Protein AF-A0A7C4J3D7-F1 (afdb_monomer_lite)

pLDDT: mean 82.43, std 14.06, range [47.78, 97.38]

Foldseek 3Di:
DVVVVVVVVVVVVVVVVCVVVVVVPPPPPPPDQLQVLVQVLLQDPDPVVNVVQADPLQVVLLVVVCVVPVDPCVQRNVRRDNQWDKDWDDWDDDPFKIKTKIAGCDHPDPVRHRDIDIWIWGQDPNHTHTYCNVSDDDD

Structure (mmCIF, N/CA/C/O backbone):
data_AF-A0A7C4J3D7-F1
#
_entry.id   AF-A0A7C4J3D7-F1
#
loop_
_atom_site.group_PDB
_atom_site.id
_atom_site.type_symbol
_atom_site.label_atom_id
_atom_site.label_alt_id
_atom_site.label_comp_id
_atom_site.label_asym_id
_atom_site.label_entity_id
_atom_site.label_seq_id
_atom_site.pdbx_PDB_ins_code
_atom_site.Cartn_x
_atom_site.Cartn_y
_atom_site.Cartn_z
_atom_site.occupancy
_atom_site.B_iso_or_equiv
_atom_site.auth_seq_id
_atom_site.auth_comp_id
_atom_site.auth_asym_id
_atom_site.auth_atom_id
_atom_site.pdbx_PDB_model_num
ATOM 1 N N . MET A 1 1 ? 2.212 -1.723 -69.458 1.00 49.25 1 MET A N 1
ATOM 2 C CA . MET A 1 1 ? 1.813 -0.668 -68.487 1.00 49.25 1 MET A CA 1
ATOM 3 C C . MET A 1 1 ? 0.729 -1.084 -67.477 1.00 49.25 1 MET A C 1
ATOM 5 O O . MET A 1 1 ? 0.629 -0.437 -66.442 1.00 49.25 1 MET A O 1
ATOM 9 N N . HIS A 1 2 ? -0.057 -2.148 -67.708 1.00 47.78 2 HIS A N 1
ATOM 10 C CA . HIS A 1 2 ? -1.137 -2.562 -66.788 1.00 47.78 2 HIS A CA 1
ATOM 11 C C . HIS A 1 2 ? -0.648 -3.173 -65.452 1.00 47.78 2 HIS A C 1
ATOM 13 O O . HIS A 1 2 ? -1.233 -2.900 -64.406 1.00 47.78 2 HIS A O 1
ATOM 19 N N . ASN A 1 3 ? 0.456 -3.934 -65.460 1.00 50.72 3 ASN A N 1
ATOM 20 C CA . ASN A 1 3 ? 0.983 -4.600 -64.255 1.00 50.72 3 ASN A CA 1
ATOM 21 C C . ASN A 1 3 ? 1.651 -3.645 -63.247 1.00 50.72 3 ASN A C 1
ATOM 23 O O . ASN A 1 3 ? 1.519 -3.848 -62.043 1.00 50.72 3 ASN A O 1
ATOM 27 N N . LEU A 1 4 ? 2.279 -2.552 -63.705 1.00 51.59 4 LEU A N 1
ATOM 28 C CA . LEU A 1 4 ? 2.883 -1.557 -62.802 1.00 51.59 4 LEU A CA 1
ATOM 29 C C . LEU A 1 4 ? 1.839 -0.824 -61.944 1.00 51.59 4 LEU A C 1
ATOM 31 O O . LEU A 1 4 ? 2.083 -0.592 -60.762 1.00 51.59 4 LEU A O 1
ATOM 35 N N . LYS A 1 5 ? 0.665 -0.499 -62.511 1.00 52.41 5 LYS A N 1
ATOM 36 C CA . LYS A 1 5 ? -0.439 0.164 -61.788 1.00 52.41 5 LYS A CA 1
ATOM 37 C C . LYS A 1 5 ? -1.079 -0.732 -60.720 1.00 52.41 5 LYS A C 1
ATOM 39 O O . LYS A 1 5 ? -1.603 -0.229 -59.730 1.00 52.41 5 LYS A O 1
ATOM 44 N N . LYS A 1 6 ? -1.059 -2.055 -60.920 1.00 57.16 6 LYS A N 1
ATOM 45 C CA . LYS A 1 6 ? -1.636 -3.033 -59.983 1.00 57.16 6 LYS A CA 1
ATOM 46 C C . LYS A 1 6 ? -0.737 -3.218 -58.755 1.00 57.16 6 LYS A C 1
ATOM 48 O O . LYS A 1 6 ? -1.228 -3.180 -57.631 1.00 57.16 6 LYS A O 1
ATOM 53 N N . ASN A 1 7 ? 0.575 -3.300 -58.977 1.00 57.88 7 ASN A N 1
ATOM 54 C CA . ASN A 1 7 ? 1.567 -3.459 -57.911 1.00 57.88 7 ASN A CA 1
ATOM 55 C C . ASN A 1 7 ? 1.704 -2.199 -57.045 1.00 57.88 7 ASN A C 1
ATOM 57 O O . ASN A 1 7 ? 1.813 -2.306 -55.828 1.00 57.88 7 ASN A O 1
ATOM 61 N N . THR A 1 8 ? 1.624 -1.007 -57.645 1.00 61.31 8 THR A N 1
ATOM 62 C CA . THR A 1 8 ? 1.639 0.264 -56.893 1.00 61.31 8 THR A CA 1
ATOM 63 C C . THR A 1 8 ? 0.409 0.424 -56.004 1.00 61.31 8 THR A C 1
ATOM 65 O O . THR A 1 8 ? 0.556 0.787 -54.844 1.00 61.31 8 THR A O 1
ATOM 68 N N . ARG A 1 9 ? -0.791 0.070 -56.487 1.00 64.94 9 ARG A N 1
ATOM 69 C CA . ARG A 1 9 ? -2.010 0.077 -55.657 1.00 64.94 9 ARG A CA 1
ATOM 70 C C . ARG A 1 9 ? -1.930 -0.905 -54.489 1.00 64.94 9 ARG A C 1
ATOM 72 O O . ARG A 1 9 ? -2.338 -0.558 -53.387 1.00 64.94 9 ARG A O 1
ATOM 79 N N . LEU A 1 10 ? -1.390 -2.102 -54.720 1.00 68.31 10 LEU A N 1
ATOM 80 C CA . LEU A 1 10 ? -1.216 -3.10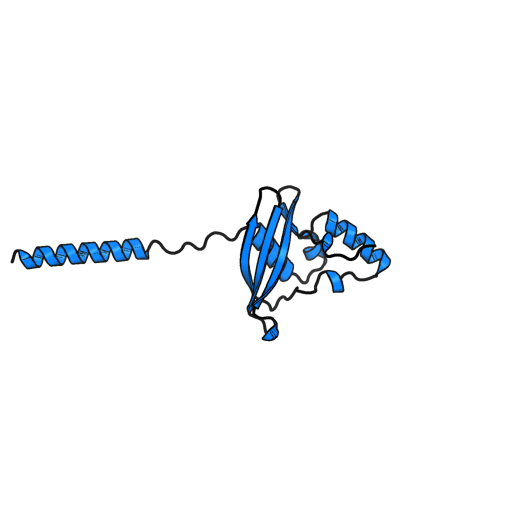6 -53.670 1.00 68.31 10 LEU A CA 1
ATOM 81 C C . LEU A 1 10 ? -0.245 -2.619 -52.583 1.00 68.31 10 LEU A C 1
ATOM 83 O O . LEU A 1 10 ? -0.552 -2.715 -51.399 1.00 68.31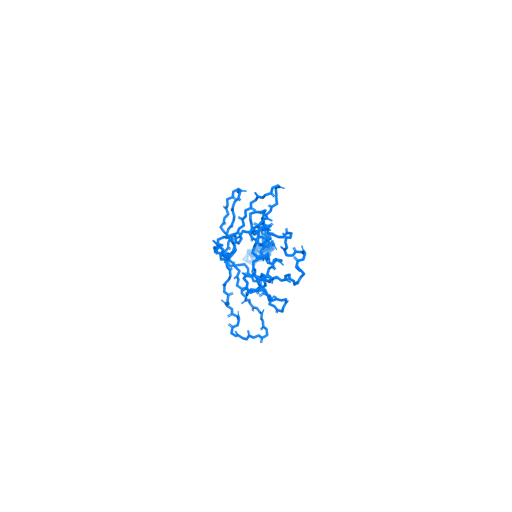 10 LEU A O 1
ATOM 87 N N . LEU A 1 11 ? 0.884 -2.030 -52.986 1.00 69.12 11 LEU A N 1
ATOM 88 C CA . LEU A 1 11 ? 1.866 -1.454 -52.064 1.00 69.12 11 LEU A CA 1
ATOM 89 C C . LEU A 1 11 ? 1.280 -0.297 -51.244 1.00 69.12 11 LEU A C 1
ATOM 91 O O . LEU A 1 11 ? 1.503 -0.236 -50.038 1.00 69.12 11 LEU A O 1
ATOM 95 N N . SER A 1 12 ? 0.478 0.578 -51.859 1.00 70.81 12 SER A N 1
ATOM 96 C CA . SER A 1 12 ? -0.199 1.670 -51.145 1.00 70.81 12 SER A CA 1
ATOM 97 C C . SER A 1 12 ? -1.207 1.166 -50.108 1.00 70.81 12 SER A C 1
ATOM 99 O O . SER A 1 12 ? -1.299 1.742 -49.028 1.00 70.81 12 SER A O 1
ATOM 101 N N . VAL A 1 13 ? -1.933 0.080 -50.396 1.00 71.31 13 VAL A N 1
ATOM 102 C CA . VAL A 1 13 ? -2.876 -0.531 -49.442 1.00 71.31 13 VAL A CA 1
ATOM 103 C C . VAL A 1 13 ? -2.133 -1.174 -48.272 1.00 71.31 13 VAL A C 1
ATOM 105 O O . VAL A 1 13 ? -2.516 -0.961 -47.126 1.00 71.31 13 VAL A O 1
ATOM 108 N N . ILE A 1 14 ? -1.043 -1.900 -48.534 1.00 73.25 14 ILE A N 1
ATOM 109 C CA . ILE A 1 14 ? -0.217 -2.507 -47.477 1.00 73.25 14 ILE A CA 1
ATOM 110 C C . ILE A 1 14 ? 0.372 -1.423 -46.565 1.00 73.25 14 ILE A C 1
ATOM 112 O O . ILE A 1 14 ? 0.323 -1.554 -45.344 1.00 73.25 14 ILE A O 1
ATOM 116 N N . MET A 1 15 ? 0.866 -0.323 -47.138 1.00 69.44 15 MET A N 1
ATOM 117 C CA . MET A 1 15 ? 1.407 0.792 -46.358 1.00 69.44 15 MET A CA 1
ATOM 118 C C . MET A 1 15 ? 0.327 1.458 -45.490 1.00 69.44 15 MET A C 1
ATOM 120 O O . MET A 1 15 ? 0.582 1.763 -44.328 1.00 69.44 15 MET A O 1
ATOM 124 N N . LEU A 1 16 ? -0.894 1.617 -46.016 1.00 66.44 16 LEU A N 1
ATOM 125 C CA . LEU A 1 16 ? -2.031 2.148 -45.261 1.00 66.44 16 LEU A CA 1
ATOM 126 C C . LEU A 1 16 ? -2.410 1.233 -44.086 1.00 66.44 16 LEU A C 1
ATOM 128 O O . LEU A 1 16 ? -2.652 1.724 -42.989 1.00 66.44 16 LEU A O 1
ATOM 132 N N . VAL A 1 17 ? -2.412 -0.089 -44.290 1.00 67.94 17 VAL A N 1
ATOM 133 C CA . VAL A 1 17 ? -2.690 -1.073 -43.229 1.00 67.94 17 VAL A CA 1
ATOM 134 C C . VAL A 1 17 ? -1.614 -1.027 -42.144 1.00 67.94 17 VAL A C 1
ATOM 136 O O . VAL A 1 17 ? -1.954 -1.005 -40.969 1.00 67.94 17 VAL A O 1
ATOM 139 N N . ILE A 1 18 ? -0.331 -0.931 -42.504 1.00 64.38 18 ILE A N 1
ATOM 140 C CA . ILE A 1 18 ? 0.767 -0.825 -41.526 1.00 64.38 18 ILE A CA 1
ATOM 141 C C . ILE A 1 18 ? 0.661 0.469 -40.713 1.00 64.38 18 ILE A C 1
ATOM 143 O O . ILE A 1 18 ? 0.859 0.447 -39.502 1.00 64.38 18 ILE A O 1
ATOM 147 N N . ILE A 1 19 ? 0.308 1.585 -41.354 1.00 61.31 19 ILE A N 1
ATOM 148 C CA . ILE A 1 19 ? 0.101 2.866 -40.673 1.00 61.31 19 ILE A CA 1
ATOM 149 C C . ILE A 1 19 ? -1.099 2.756 -39.721 1.00 61.31 19 ILE A C 1
ATOM 151 O O . ILE A 1 19 ? -0.957 3.023 -38.532 1.00 61.31 19 ILE A O 1
ATOM 155 N N . VAL A 1 20 ? -2.257 2.287 -40.194 1.00 60.44 20 VAL A N 1
ATOM 156 C CA . VAL A 1 20 ? -3.467 2.156 -39.363 1.00 60.44 20 VAL A CA 1
ATOM 157 C C . VAL A 1 20 ? -3.251 1.181 -38.200 1.00 60.44 20 VAL A C 1
ATOM 159 O O . VAL A 1 20 ? -3.636 1.496 -37.078 1.00 60.44 20 VAL A O 1
ATOM 162 N N . CYS A 1 21 ? -2.581 0.046 -38.422 1.00 56.91 21 CYS A N 1
ATOM 163 C CA . CYS A 1 21 ? -2.259 -0.920 -37.370 1.00 56.91 21 CYS A CA 1
ATOM 164 C C . CYS A 1 21 ? -1.166 -0.420 -36.410 1.00 56.91 21 CYS A C 1
ATOM 166 O O . CYS A 1 21 ? -1.240 -0.713 -35.222 1.00 56.91 21 CYS A O 1
ATOM 168 N N . GLY A 1 22 ? -0.194 0.370 -36.880 1.00 55.62 22 GLY A N 1
ATOM 169 C CA . GLY A 1 22 ? 0.838 0.988 -36.038 1.00 55.62 22 GLY A CA 1
ATOM 170 C C . GLY A 1 22 ? 0.308 2.119 -35.148 1.00 55.62 22 GLY A C 1
ATOM 171 O O . GLY A 1 22 ? 0.846 2.356 -34.068 1.00 55.62 22 GLY A O 1
ATOM 172 N N . PHE A 1 23 ? -0.777 2.782 -35.566 1.00 49.91 23 PHE A N 1
ATOM 173 C CA . PHE A 1 23 ? -1.493 3.797 -34.782 1.00 49.91 23 PHE A CA 1
ATOM 174 C C . PHE A 1 23 ? -2.554 3.228 -33.834 1.00 49.91 23 PHE A C 1
ATOM 176 O O . PHE A 1 23 ? -3.046 3.970 -32.978 1.00 49.91 23 PHE A O 1
ATOM 183 N N . VAL A 1 24 ? -2.831 1.916 -33.871 1.00 53.47 24 VAL A N 1
ATOM 184 C CA . VAL A 1 24 ? -3.389 1.205 -32.705 1.00 53.47 24 VAL A CA 1
ATOM 185 C C . VAL A 1 24 ? -2.259 1.038 -31.689 1.00 53.47 24 VAL A C 1
ATOM 187 O O . VAL A 1 24 ? -1.830 -0.053 -31.329 1.00 53.47 24 VAL A O 1
ATOM 190 N N . ALA A 1 25 ? -1.729 2.184 -31.270 1.00 52.47 25 ALA A N 1
ATOM 191 C CA . ALA A 1 25 ? -0.840 2.326 -30.152 1.00 52.47 25 ALA A CA 1
ATOM 192 C C . ALA A 1 25 ? -1.453 1.554 -28.987 1.00 52.47 25 ALA A C 1
ATOM 194 O O . ALA A 1 25 ? -2.628 1.758 -28.662 1.00 52.47 25 ALA A O 1
ATOM 195 N N . CYS A 1 26 ? -0.651 0.687 -28.368 1.00 53.88 26 CYS A N 1
ATOM 196 C CA . CYS A 1 26 ? -0.886 0.188 -27.024 1.00 53.88 26 CYS A CA 1
ATOM 197 C C . CYS A 1 26 ? -1.204 1.385 -26.122 1.00 53.88 26 CYS A C 1
ATOM 199 O O . CYS A 1 26 ? -0.307 2.033 -25.581 1.00 53.88 26 CYS A O 1
ATOM 201 N N . LYS A 1 27 ? -2.487 1.727 -25.982 1.00 51.78 27 LYS A N 1
ATOM 202 C CA . LYS A 1 27 ? -2.937 2.644 -24.949 1.00 51.78 27 LYS A CA 1
ATOM 203 C C . LYS A 1 27 ? -2.714 1.882 -23.659 1.00 51.78 27 LYS A C 1
ATOM 205 O O . LYS A 1 27 ? -3.426 0.922 -23.388 1.00 51.78 27 LYS A O 1
ATOM 210 N N . LYS A 1 28 ? -1.668 2.261 -22.924 1.00 54.84 28 LYS A N 1
ATOM 211 C CA . LYS A 1 28 ? -1.404 1.742 -21.584 1.00 54.84 28 LYS A CA 1
ATOM 212 C C . LYS A 1 28 ? -2.704 1.923 -20.800 1.00 54.84 28 LYS A C 1
ATOM 214 O O . LYS A 1 28 ? -3.170 3.057 -20.674 1.00 54.84 28 LYS A O 1
ATOM 219 N N . GLU A 1 29 ? -3.338 0.821 -20.405 1.00 58.09 29 GLU A N 1
ATOM 220 C CA . GLU A 1 29 ? -4.602 0.889 -19.678 1.00 58.09 29 GLU A CA 1
ATOM 221 C C . GLU A 1 29 ? -4.424 1.783 -18.443 1.00 58.09 29 GLU A C 1
ATOM 223 O O . GLU A 1 29 ? -3.342 1.799 -17.837 1.00 58.09 29 GLU A O 1
ATOM 228 N N . PRO A 1 30 ? -5.438 2.588 -18.084 1.00 66.19 30 PRO A N 1
ATOM 229 C CA . PRO A 1 30 ? -5.361 3.394 -16.880 1.00 66.19 30 PRO A CA 1
ATOM 230 C C . PRO A 1 30 ? -5.129 2.466 -15.685 1.00 66.19 30 PRO A C 1
ATOM 232 O O . PRO A 1 30 ? -5.886 1.527 -15.461 1.00 66.19 30 PRO A O 1
ATOM 235 N N . VAL A 1 31 ? -4.073 2.740 -14.917 1.00 73.19 31 VAL A N 1
ATOM 236 C CA . VAL A 1 31 ? -3.727 1.953 -13.728 1.00 73.19 31 VAL A CA 1
ATOM 237 C C . VAL A 1 31 ? -4.928 1.907 -12.776 1.00 73.19 31 VAL A C 1
ATOM 239 O O . VAL A 1 31 ? -5.486 2.963 -12.457 1.00 73.19 31 VAL A O 1
ATOM 242 N N . ASP A 1 32 ? -5.307 0.709 -12.320 1.00 90.25 32 ASP A N 1
ATOM 243 C CA . ASP A 1 32 ? -6.424 0.510 -11.387 1.00 90.25 32 ASP A CA 1
ATOM 244 C C . ASP A 1 32 ? -6.214 1.321 -10.099 1.00 90.25 32 ASP A C 1
ATOM 246 O O . ASP A 1 32 ? -5.110 1.386 -9.551 1.00 90.25 32 ASP A O 1
ATOM 250 N N . ASP A 1 33 ? -7.276 1.940 -9.586 1.00 91.75 33 ASP A N 1
ATOM 251 C CA . ASP A 1 33 ? -7.187 2.782 -8.392 1.00 91.75 33 ASP A CA 1
ATOM 252 C C . ASP A 1 33 ? -6.741 2.013 -7.140 1.00 91.75 33 ASP A C 1
ATOM 254 O O . ASP A 1 33 ? -6.035 2.581 -6.306 1.00 91.75 33 ASP A O 1
ATOM 258 N N . ALA A 1 34 ? -7.083 0.725 -7.018 1.00 93.50 34 ALA A N 1
ATOM 259 C CA . ALA A 1 34 ? -6.584 -0.117 -5.932 1.00 93.50 34 ALA A CA 1
ATOM 260 C C . ALA A 1 34 ? -5.061 -0.291 -6.030 1.00 93.50 34 ALA A C 1
ATOM 262 O O . ALA A 1 34 ? -4.349 -0.177 -5.031 1.00 93.50 34 ALA A O 1
ATOM 263 N N . ALA A 1 35 ? -4.545 -0.478 -7.247 1.00 94.00 35 ALA A N 1
ATOM 264 C CA . ALA A 1 35 ? -3.112 -0.595 -7.476 1.00 94.00 35 ALA A CA 1
ATOM 265 C C . ALA A 1 35 ? -2.376 0.726 -7.206 1.00 94.00 35 ALA A C 1
ATOM 267 O O . ALA A 1 35 ? -1.322 0.719 -6.571 1.00 94.00 35 ALA A O 1
ATOM 268 N N . LYS A 1 36 ? -2.966 1.876 -7.571 1.00 93.56 36 LYS A N 1
ATOM 269 C CA . LYS A 1 36 ? -2.420 3.197 -7.202 1.00 93.56 36 LYS A CA 1
ATOM 270 C C . LYS A 1 36 ? -2.312 3.370 -5.689 1.00 93.56 36 LYS A C 1
ATOM 272 O O . LYS A 1 36 ? -1.320 3.921 -5.216 1.00 93.56 36 LYS A O 1
ATOM 277 N N . VAL A 1 37 ? -3.324 2.937 -4.934 1.00 94.94 37 VAL A N 1
ATOM 278 C CA . VAL A 1 37 ? -3.309 2.992 -3.464 1.00 94.94 37 VAL A CA 1
ATOM 279 C C . VAL A 1 37 ? -2.184 2.123 -2.904 1.00 94.94 37 VAL A C 1
ATOM 281 O O . VAL A 1 37 ? -1.409 2.613 -2.088 1.00 94.94 37 VAL A O 1
ATOM 284 N N . ALA A 1 38 ? -2.042 0.887 -3.386 1.00 94.06 38 ALA A N 1
ATOM 285 C CA . ALA A 1 38 ? -0.988 -0.026 -2.945 1.00 94.06 38 ALA A CA 1
ATOM 286 C C . ALA A 1 38 ? 0.426 0.502 -3.254 1.00 94.06 38 ALA A C 1
ATOM 288 O O . ALA A 1 38 ? 1.292 0.489 -2.383 1.00 94.06 38 ALA A O 1
ATOM 289 N N . MET A 1 39 ? 0.650 1.052 -4.452 1.00 92.50 39 MET A N 1
ATOM 290 C CA . MET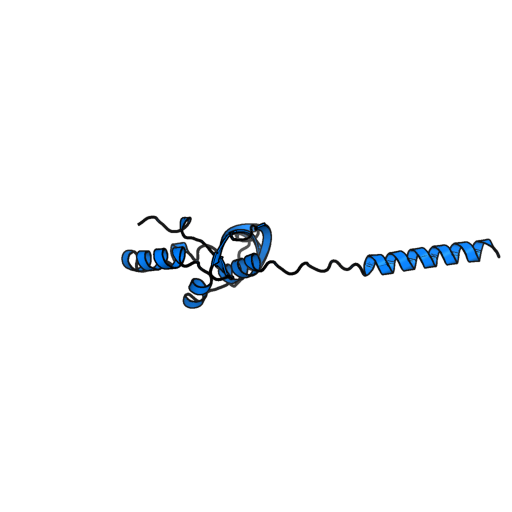 A 1 39 ? 1.932 1.677 -4.803 1.00 92.50 39 MET A CA 1
ATOM 291 C C . MET A 1 39 ? 2.247 2.883 -3.911 1.00 92.50 39 MET A C 1
ATOM 293 O O . MET A 1 39 ? 3.352 2.999 -3.387 1.00 92.50 39 MET A O 1
ATOM 297 N N . ARG A 1 40 ? 1.276 3.787 -3.710 1.00 91.25 40 ARG A N 1
ATOM 298 C CA . ARG A 1 40 ? 1.470 4.986 -2.875 1.00 91.25 40 ARG A CA 1
ATOM 299 C C . ARG A 1 40 ? 1.758 4.633 -1.425 1.00 91.25 40 ARG A C 1
ATOM 301 O O . ARG A 1 40 ? 2.607 5.281 -0.819 1.00 91.25 40 ARG A O 1
ATOM 308 N N . TYR A 1 41 ? 1.079 3.611 -0.911 1.00 91.75 41 TYR A N 1
ATOM 309 C CA . TYR A 1 41 ? 1.328 3.059 0.411 1.00 91.75 41 TYR A CA 1
ATOM 310 C C . TYR A 1 41 ? 2.804 2.664 0.565 1.00 91.75 41 TYR A C 1
ATOM 312 O O . TYR A 1 41 ? 3.488 3.286 1.368 1.00 91.75 41 TYR A O 1
ATOM 320 N N . LEU A 1 42 ? 3.340 1.788 -0.299 1.00 90.25 42 LEU A N 1
ATOM 321 C CA . LEU A 1 42 ? 4.745 1.335 -0.236 1.00 90.25 42 LEU A CA 1
ATOM 322 C C . LEU A 1 42 ? 5.792 2.454 -0.337 1.00 90.25 42 LEU A C 1
ATOM 324 O O . LEU A 1 42 ? 6.909 2.307 0.151 1.00 90.25 42 LEU A O 1
ATOM 328 N N . THR A 1 43 ? 5.449 3.573 -0.970 1.00 87.81 43 THR A N 1
ATOM 329 C CA . THR A 1 43 ? 6.366 4.713 -1.155 1.00 87.81 43 THR A CA 1
ATOM 330 C C . THR A 1 43 ? 6.174 5.833 -0.128 1.00 87.81 43 THR A C 1
ATOM 332 O O . THR A 1 43 ? 6.835 6.864 -0.216 1.00 87.81 43 THR A O 1
ATOM 335 N N . THR A 1 44 ? 5.269 5.676 0.841 1.00 87.44 44 THR A N 1
ATOM 336 C CA . THR A 1 44 ? 4.987 6.701 1.855 1.00 87.44 44 THR A CA 1
ATOM 337 C C . THR A 1 44 ? 5.883 6.530 3.086 1.00 87.44 44 THR A C 1
ATOM 339 O O . THR A 1 44 ? 5.944 5.467 3.699 1.00 87.44 44 THR A O 1
ATOM 342 N N . THR A 1 45 ? 6.547 7.610 3.500 1.00 81.25 45 THR A N 1
ATOM 343 C CA . THR A 1 45 ? 7.363 7.680 4.731 1.00 81.25 45 THR A CA 1
ATOM 344 C C . THR A 1 45 ? 6.725 8.526 5.831 1.00 81.25 45 THR A C 1
ATOM 346 O O . THR A 1 45 ? 7.182 8.506 6.970 1.00 81.25 45 THR A O 1
ATOM 349 N N . ASP A 1 46 ? 5.649 9.246 5.516 1.00 84.38 46 ASP A N 1
ATOM 350 C CA . ASP A 1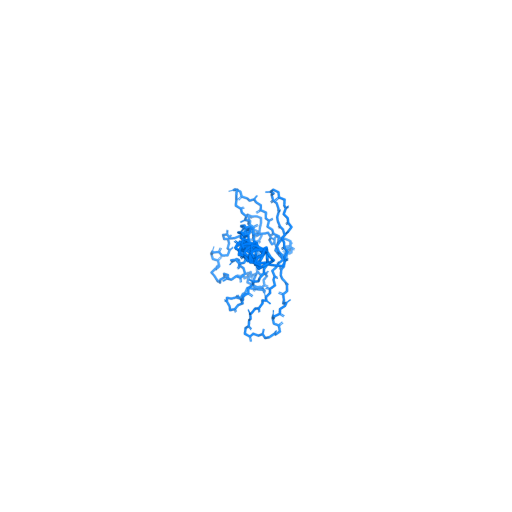 46 ? 4.875 10.031 6.475 1.00 84.38 46 ASP A CA 1
ATOM 351 C C . ASP A 1 46 ? 3.855 9.131 7.187 1.00 84.38 46 ASP A C 1
ATOM 353 O O . ASP A 1 46 ? 2.916 8.620 6.574 1.00 84.38 46 ASP A O 1
ATOM 357 N N . GLU A 1 47 ? 4.020 8.963 8.500 1.00 79.56 47 GLU A N 1
ATOM 358 C CA . GLU A 1 47 ? 3.137 8.140 9.330 1.00 79.56 47 GLU A CA 1
ATOM 359 C C . GLU A 1 47 ? 1.667 8.577 9.252 1.00 79.56 47 GLU A C 1
ATOM 361 O O . GLU A 1 47 ? 0.776 7.740 9.124 1.00 79.56 47 GLU A O 1
ATOM 366 N N . LYS A 1 48 ? 1.378 9.882 9.294 1.00 83.19 48 LYS A N 1
ATOM 367 C CA . LYS A 1 48 ? -0.007 10.376 9.252 1.00 83.19 48 LYS A CA 1
ATOM 368 C C . LYS A 1 48 ? -0.644 10.074 7.901 1.00 83.19 48 LYS A C 1
ATOM 370 O O . LYS A 1 48 ? -1.822 9.723 7.838 1.00 83.19 48 LYS A O 1
ATOM 375 N N . GLN A 1 49 ? 0.126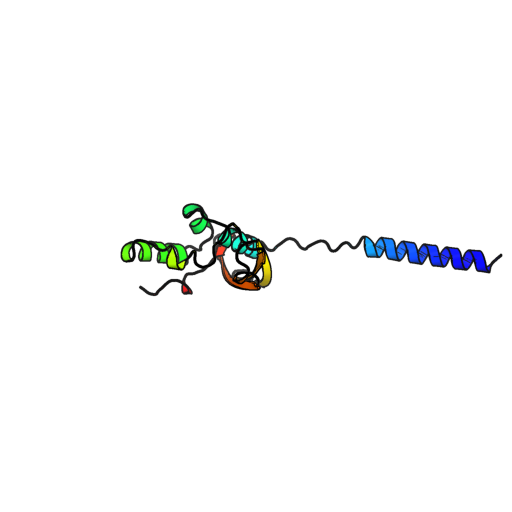 10.189 6.822 1.00 86.94 49 GLN A N 1
ATOM 376 C CA . GLN A 1 49 ? -0.341 9.818 5.488 1.00 86.94 49 GLN A CA 1
ATOM 377 C C . GLN A 1 49 ? -0.522 8.309 5.347 1.00 86.94 49 GLN A C 1
ATOM 379 O O . GLN A 1 49 ? -1.502 7.882 4.741 1.00 86.94 49 GLN A O 1
ATOM 384 N N . LEU A 1 50 ? 0.349 7.505 5.963 1.00 87.12 50 LEU A N 1
ATOM 385 C CA . LEU A 1 50 ? 0.245 6.049 5.960 1.00 87.12 50 LEU A CA 1
ATOM 386 C C . LEU A 1 50 ? -1.109 5.588 6.516 1.00 87.12 50 LEU A C 1
ATOM 388 O O . LEU A 1 50 ? -1.803 4.797 5.876 1.00 87.12 50 LEU A O 1
ATOM 392 N N . PHE A 1 51 ? -1.545 6.152 7.647 1.00 88.12 51 PHE A N 1
ATOM 393 C CA . PHE A 1 51 ? -2.855 5.843 8.238 1.00 88.12 51 PHE A CA 1
ATOM 394 C C . PHE A 1 51 ? -4.022 6.114 7.279 1.00 88.12 51 PHE A C 1
ATOM 396 O O . PHE A 1 51 ? -5.001 5.366 7.276 1.00 88.12 51 PHE A O 1
ATOM 403 N N . ASN A 1 52 ? -3.915 7.122 6.408 1.00 91.00 52 ASN A N 1
ATOM 404 C CA . ASN A 1 52 ? -4.962 7.437 5.434 1.00 91.00 52 ASN A CA 1
ATOM 405 C C . ASN A 1 52 ? -5.119 6.371 4.345 1.00 91.00 52 ASN A C 1
ATOM 407 O O . ASN A 1 52 ? -6.169 6.330 3.698 1.00 91.00 52 ASN A O 1
ATOM 411 N N . PHE A 1 53 ? -4.129 5.507 4.139 1.00 93.44 53 PHE A N 1
ATOM 412 C CA . PHE A 1 53 ? -4.241 4.378 3.219 1.00 93.44 53 PHE A CA 1
ATOM 413 C C . PHE A 1 53 ? -4.842 3.140 3.878 1.00 93.44 53 PHE A C 1
ATOM 415 O O . PHE A 1 53 ? -5.378 2.299 3.166 1.00 93.44 53 PHE A O 1
ATOM 422 N N . LEU A 1 54 ? -4.814 3.036 5.207 1.00 93.62 54 LEU A N 1
ATOM 423 C CA . LEU A 1 54 ? -5.303 1.870 5.941 1.00 93.62 54 LEU A CA 1
ATOM 424 C C . LEU A 1 54 ? -6.821 1.912 6.170 1.00 93.62 54 LEU A C 1
ATOM 426 O O . LEU A 1 54 ? -7.414 2.990 6.286 1.00 93.62 54 LEU A O 1
ATOM 430 N N . ASN A 1 55 ? -7.449 0.738 6.256 1.00 95.75 55 ASN A N 1
ATOM 431 C CA . ASN A 1 55 ? -8.855 0.603 6.648 1.00 95.75 55 ASN A CA 1
ATOM 432 C C . ASN A 1 55 ? -9.048 0.834 8.161 1.00 95.75 55 ASN A C 1
ATOM 434 O O . ASN A 1 55 ? -8.100 0.741 8.949 1.00 95.75 55 ASN A O 1
ATOM 438 N N . LYS A 1 56 ? -10.288 1.105 8.597 1.00 94.75 56 LYS A N 1
ATOM 439 C CA . LYS A 1 56 ? -10.589 1.367 10.022 1.00 94.75 56 LYS A CA 1
ATOM 440 C C . LYS A 1 56 ? -10.178 0.209 10.940 1.00 94.75 56 LYS A C 1
ATOM 442 O O . LYS A 1 56 ? -9.759 0.448 12.072 1.00 94.75 56 LYS A O 1
ATOM 447 N N . ALA A 1 57 ? -10.287 -1.037 10.475 1.00 93.38 57 ALA A N 1
ATOM 448 C CA . ALA A 1 57 ? -9.907 -2.217 11.255 1.00 93.38 57 ALA A CA 1
ATOM 449 C C . ALA A 1 57 ? -8.399 -2.245 11.562 1.00 93.38 57 ALA A C 1
ATOM 451 O O . ALA A 1 57 ? -8.007 -2.379 12.723 1.00 93.38 57 ALA A O 1
ATOM 452 N N . SER A 1 58 ? -7.560 -2.031 10.545 1.00 92.69 58 SER A N 1
ATOM 453 C CA . SER A 1 58 ? -6.103 -1.946 10.687 1.00 92.69 58 SER A CA 1
ATOM 454 C C . SER A 1 58 ? -5.696 -0.770 11.573 1.00 92.69 58 SER A C 1
ATOM 456 O O . SER A 1 58 ? -4.869 -0.940 12.465 1.00 92.69 58 SER A O 1
ATOM 458 N N . GLN A 1 59 ? -6.320 0.401 11.390 1.00 92.06 59 GLN A N 1
ATOM 459 C CA . GLN A 1 59 ? -6.054 1.586 12.217 1.00 92.06 59 GLN A CA 1
ATOM 460 C C . GLN A 1 59 ? -6.326 1.318 13.704 1.00 92.06 59 GLN A C 1
ATOM 462 O O . GLN A 1 59 ? -5.461 1.570 14.540 1.00 92.06 59 GLN A O 1
ATOM 467 N N . ARG A 1 60 ? -7.482 0.729 14.044 1.00 91.38 60 ARG A N 1
ATOM 468 C CA . ARG A 1 60 ? -7.821 0.378 15.436 1.00 91.38 60 ARG A CA 1
ATOM 469 C C . ARG A 1 60 ? -6.827 -0.612 16.041 1.00 91.38 60 ARG A C 1
ATOM 471 O O . ARG A 1 60 ? -6.425 -0.457 17.193 1.00 91.38 60 ARG A O 1
ATOM 478 N N . ARG A 1 61 ? -6.421 -1.633 15.278 1.00 90.12 61 ARG A N 1
ATOM 479 C CA . ARG A 1 61 ? -5.454 -2.637 15.748 1.00 90.12 61 ARG A CA 1
ATOM 480 C C . ARG A 1 61 ? -4.087 -2.006 16.004 1.00 90.12 61 ARG A C 1
ATOM 482 O O . ARG A 1 61 ? -3.498 -2.247 17.053 1.00 90.12 61 ARG A O 1
ATOM 489 N N . ILE A 1 62 ? -3.643 -1.123 15.112 1.00 89.12 62 ILE A N 1
ATOM 490 C CA . ILE A 1 62 ? -2.434 -0.317 15.291 1.00 89.12 62 ILE A CA 1
ATOM 491 C C . ILE A 1 62 ? -2.502 0.538 16.558 1.00 89.12 62 ILE A C 1
ATOM 493 O O . ILE A 1 62 ? -1.554 0.541 17.339 1.00 89.12 62 ILE A O 1
ATOM 497 N N . GLU A 1 63 ? -3.591 1.274 16.773 1.00 88.44 63 GLU A N 1
ATOM 498 C CA . GLU A 1 63 ? -3.735 2.145 17.945 1.00 88.44 63 GLU A CA 1
ATOM 499 C C . GLU A 1 63 ? -3.671 1.352 19.252 1.00 88.44 63 GLU A C 1
ATOM 501 O O . GLU A 1 63 ? -3.029 1.786 20.210 1.00 88.44 63 GLU A O 1
ATOM 506 N N . ASN A 1 64 ? -4.274 0.162 19.284 1.00 87.81 64 ASN A N 1
ATOM 507 C CA . ASN A 1 64 ? -4.176 -0.737 20.430 1.00 87.81 64 ASN A CA 1
ATOM 508 C C . ASN A 1 64 ? -2.749 -1.271 20.617 1.00 87.81 64 ASN A C 1
ATOM 510 O O . ASN A 1 64 ? -2.242 -1.279 21.735 1.00 87.81 64 ASN A O 1
ATOM 514 N N . MET A 1 65 ? -2.065 -1.650 19.536 1.00 86.31 65 MET A N 1
ATOM 515 C CA . MET A 1 65 ? -0.671 -2.092 19.599 1.00 86.31 65 MET A CA 1
ATOM 516 C C . MET A 1 65 ? 0.283 -0.988 20.063 1.00 86.31 65 MET A C 1
ATOM 518 O O . MET A 1 65 ? 1.186 -1.270 20.847 1.00 86.31 65 MET A O 1
ATOM 522 N N . LYS A 1 66 ? 0.085 0.268 19.641 1.00 85.81 66 LYS A N 1
ATOM 523 C CA . LYS A 1 66 ? 0.906 1.406 20.092 1.00 85.81 66 LYS A CA 1
ATOM 524 C C . LYS A 1 66 ? 0.896 1.554 21.610 1.00 85.81 66 LYS A C 1
ATOM 526 O O . LYS A 1 66 ? 1.934 1.863 22.186 1.00 85.81 66 LYS A O 1
ATOM 531 N N . LYS A 1 67 ? -0.246 1.295 22.255 1.00 84.44 67 LYS A N 1
ATOM 532 C CA . LYS A 1 67 ? -0.367 1.332 23.722 1.00 84.44 67 LYS A CA 1
ATOM 533 C C . LYS A 1 67 ? 0.498 0.269 24.406 1.00 84.44 67 LYS A C 1
ATOM 535 O O . LYS A 1 67 ? 0.996 0.526 25.494 1.00 84.44 67 LYS A O 1
ATOM 540 N N . ASN A 1 68 ? 0.696 -0.883 23.763 1.00 81.81 68 ASN A N 1
ATOM 541 C CA . ASN A 1 68 ? 1.390 -2.032 24.352 1.00 81.81 68 ASN A CA 1
ATOM 542 C C . ASN A 1 68 ? 2.882 -2.101 23.986 1.00 81.81 68 ASN A C 1
ATOM 544 O O . ASN A 1 68 ? 3.696 -2.478 24.820 1.00 81.81 68 ASN A O 1
ATOM 548 N N . TYR A 1 69 ? 3.249 -1.734 22.755 1.00 79.44 69 TYR A N 1
ATOM 549 C CA . TYR A 1 69 ? 4.608 -1.902 22.220 1.00 79.44 69 TYR A CA 1
ATOM 550 C C . TYR A 1 69 ? 5.366 -0.582 22.020 1.00 79.44 69 TYR A C 1
ATOM 552 O O . TYR A 1 69 ? 6.543 -0.598 21.668 1.00 79.44 69 TYR A O 1
ATOM 560 N N . GLY A 1 70 ? 4.709 0.571 22.188 1.00 78.50 70 GLY A N 1
ATOM 561 C CA . GLY A 1 70 ? 5.285 1.908 21.984 1.00 78.50 70 GLY A CA 1
ATOM 562 C C . GLY A 1 70 ? 5.541 2.280 20.516 1.00 78.50 70 GLY A C 1
ATOM 563 O O . GLY A 1 70 ? 5.362 3.433 20.134 1.00 78.50 70 GLY A O 1
ATOM 564 N N . SER A 1 71 ? 5.901 1.311 19.669 1.00 78.31 71 SER A N 1
ATOM 565 C CA . SER A 1 71 ? 6.168 1.491 18.243 1.00 78.31 71 SER A CA 1
ATOM 566 C C . SER A 1 71 ? 5.545 0.373 17.412 1.00 78.31 71 SER A C 1
ATOM 568 O O . SER A 1 71 ? 5.604 -0.803 17.760 1.00 78.31 71 SER A O 1
ATOM 570 N N . ILE A 1 72 ? 4.967 0.758 16.278 1.00 76.19 72 ILE A N 1
ATOM 571 C CA . ILE A 1 72 ? 4.371 -0.146 15.284 1.00 76.19 72 ILE A CA 1
ATOM 572 C C . ILE A 1 72 ? 5.224 -0.278 14.017 1.00 76.19 72 ILE A C 1
ATOM 574 O O . ILE A 1 72 ? 4.923 -1.093 13.148 1.00 76.19 72 ILE A O 1
ATOM 578 N N . TYR A 1 73 ? 6.295 0.517 13.918 1.00 74.31 73 TYR A N 1
ATOM 579 C CA . TYR A 1 73 ? 7.143 0.621 12.734 1.00 74.31 73 TYR A CA 1
ATOM 580 C C . TYR A 1 73 ? 7.668 -0.734 12.224 1.00 74.31 73 TYR A C 1
ATOM 582 O O . TYR A 1 73 ? 7.558 -0.977 11.019 1.00 74.31 73 TYR A O 1
ATOM 590 N N . PRO A 1 74 ? 8.144 -1.655 13.092 1.00 73.44 74 PRO A N 1
ATOM 591 C CA . PRO A 1 74 ? 8.645 -2.958 12.653 1.00 73.44 74 PRO A CA 1
ATOM 592 C C . PRO A 1 74 ? 7.607 -3.836 11.945 1.00 73.44 74 PRO A C 1
ATOM 594 O O . PRO A 1 74 ? 7.991 -4.746 11.222 1.00 73.44 74 PRO A O 1
ATOM 597 N N . PHE A 1 75 ? 6.311 -3.582 12.144 1.00 70.69 75 PHE A N 1
ATOM 598 C CA . PHE A 1 75 ? 5.235 -4.420 11.607 1.00 70.69 75 PHE A CA 1
ATOM 599 C C . PHE A 1 75 ? 4.651 -3.890 10.294 1.00 70.69 75 PHE A C 1
ATOM 601 O O . PHE A 1 75 ? 3.960 -4.621 9.596 1.00 70.69 75 PHE A O 1
ATOM 608 N N . ILE A 1 76 ? 4.900 -2.621 9.958 1.00 73.62 76 ILE A N 1
ATOM 609 C CA . ILE A 1 76 ? 4.175 -1.924 8.883 1.00 73.62 76 ILE A CA 1
ATOM 610 C C . ILE A 1 76 ? 5.133 -1.433 7.796 1.00 73.62 76 ILE A C 1
ATOM 612 O O . ILE A 1 76 ? 4.803 -1.495 6.615 1.00 73.62 76 ILE A O 1
ATOM 616 N N . TRP A 1 77 ? 6.349 -1.018 8.168 1.00 75.12 77 TRP A N 1
ATOM 617 C CA . TRP A 1 77 ? 7.339 -0.466 7.233 1.00 75.12 77 TRP A CA 1
ATOM 618 C C . TRP A 1 77 ? 8.260 -1.506 6.581 1.00 75.12 77 TRP A C 1
ATOM 620 O O . TRP A 1 77 ? 9.179 -1.125 5.866 1.00 75.12 77 TRP A O 1
ATOM 630 N N . VAL A 1 78 ? 8.018 -2.809 6.769 1.00 69.31 78 VAL A N 1
ATOM 631 C CA . VAL A 1 78 ? 8.941 -3.890 6.349 1.00 69.31 78 VAL A CA 1
ATOM 632 C C . VAL A 1 78 ? 9.351 -3.801 4.870 1.00 69.31 78 VAL A C 1
ATOM 634 O O . VAL A 1 78 ? 10.490 -4.113 4.528 1.00 69.31 78 VAL A O 1
ATOM 637 N N . HIS A 1 79 ? 8.450 -3.337 4.003 1.00 74.81 79 HIS A N 1
ATOM 638 C CA . HIS A 1 79 ? 8.687 -3.218 2.558 1.00 74.81 79 HIS A CA 1
ATOM 639 C C . HIS A 1 79 ? 8.584 -1.787 2.021 1.00 74.81 79 HIS A C 1
ATOM 641 O O . HIS A 1 79 ? 8.552 -1.589 0.810 1.00 74.81 79 HIS A O 1
ATOM 647 N N . HIS A 1 80 ? 8.500 -0.795 2.904 1.00 82.31 80 HIS A N 1
ATOM 648 C CA . HIS A 1 80 ? 8.370 0.593 2.485 1.00 82.31 80 HIS A CA 1
ATOM 649 C C . HIS A 1 80 ? 9.741 1.164 2.144 1.00 82.31 80 HIS A C 1
ATOM 651 O O . HIS A 1 80 ? 10.638 1.189 2.989 1.00 82.31 80 HIS A O 1
ATOM 657 N N . ASP A 1 81 ? 9.886 1.645 0.916 1.00 79.56 81 ASP A N 1
ATOM 658 C CA . ASP A 1 81 ? 11.124 2.252 0.448 1.00 79.56 81 ASP A CA 1
ATOM 659 C C . ASP A 1 81 ? 10.817 3.292 -0.636 1.00 79.56 81 ASP A C 1
ATOM 661 O O . ASP A 1 81 ? 10.223 2.978 -1.670 1.00 79.56 81 ASP A O 1
ATOM 665 N N . THR A 1 82 ? 11.203 4.547 -0.395 1.00 79.94 82 THR A N 1
ATOM 666 C CA . THR A 1 82 ? 11.006 5.656 -1.344 1.00 79.94 82 THR A CA 1
ATOM 667 C C . THR A 1 82 ? 11.946 5.593 -2.537 1.00 79.94 82 THR A C 1
ATOM 669 O O . THR A 1 82 ? 11.643 6.176 -3.575 1.00 79.94 82 THR A O 1
ATOM 672 N N . ASP A 1 83 ? 13.073 4.891 -2.406 1.00 84.12 83 ASP A N 1
ATOM 673 C CA . ASP A 1 83 ? 14.042 4.704 -3.483 1.00 84.12 83 ASP A CA 1
ATOM 674 C C . ASP A 1 83 ? 13.672 3.500 -4.370 1.00 84.12 83 ASP A C 1
ATOM 676 O O . ASP A 1 83 ? 14.309 3.260 -5.404 1.00 84.12 83 ASP A O 1
ATOM 680 N N . ALA A 1 84 ? 12.646 2.730 -3.984 1.00 88.19 84 ALA A N 1
ATOM 681 C CA . ALA A 1 84 ? 12.128 1.619 -4.766 1.00 88.19 84 ALA A CA 1
ATOM 682 C C . ALA A 1 84 ? 11.111 2.092 -5.814 1.00 88.19 84 ALA A C 1
ATOM 684 O O . ALA A 1 84 ? 10.175 2.841 -5.541 1.00 88.19 84 ALA A O 1
ATOM 685 N N . THR A 1 85 ? 11.264 1.596 -7.040 1.00 92.00 85 THR A N 1
ATOM 686 C CA . THR A 1 85 ? 10.218 1.655 -8.064 1.00 92.00 85 THR A CA 1
ATOM 687 C C . THR A 1 85 ? 9.498 0.319 -8.106 1.00 92.00 85 THR A C 1
ATOM 689 O O . THR A 1 85 ? 10.131 -0.730 -8.245 1.00 92.00 85 THR A O 1
ATOM 692 N N . TRP A 1 86 ? 8.176 0.382 -8.019 1.00 92.62 86 TRP A N 1
ATOM 693 C CA . TRP A 1 86 ? 7.292 -0.774 -8.023 1.00 92.62 86 TRP A CA 1
ATOM 694 C C . TRP A 1 86 ? 6.532 -0.850 -9.342 1.00 92.62 86 TRP A C 1
ATOM 696 O O . TRP A 1 86 ? 6.100 0.181 -9.861 1.00 92.62 86 TRP A O 1
ATOM 706 N N . ASP A 1 87 ? 6.351 -2.061 -9.855 1.00 93.50 87 ASP A N 1
ATOM 707 C CA . ASP A 1 87 ? 5.463 -2.348 -10.977 1.00 93.50 87 ASP A CA 1
ATOM 708 C C . ASP A 1 87 ? 4.360 -3.319 -10.561 1.00 93.50 87 ASP A C 1
ATOM 710 O O . ASP A 1 87 ? 4.493 -4.060 -9.585 1.00 93.50 87 ASP A O 1
ATOM 714 N N . ILE A 1 88 ? 3.250 -3.289 -11.289 1.00 94.31 88 ILE A N 1
ATOM 715 C CA . ILE A 1 88 ? 2.082 -4.117 -11.003 1.00 94.31 88 ILE A CA 1
ATOM 716 C C . ILE A 1 88 ? 2.218 -5.430 -11.762 1.00 94.31 88 ILE A C 1
ATOM 718 O O . ILE A 1 88 ? 2.194 -5.449 -12.989 1.00 94.31 88 ILE A O 1
ATOM 722 N N . VAL A 1 89 ? 2.292 -6.533 -11.022 1.00 94.69 89 VAL A N 1
ATOM 723 C CA . VAL A 1 89 ? 2.352 -7.882 -11.601 1.00 94.69 89 VAL A CA 1
ATOM 724 C C . VAL A 1 89 ? 0.952 -8.441 -11.810 1.00 94.69 89 VAL A C 1
ATOM 726 O O . VAL A 1 89 ? 0.655 -9.037 -12.843 1.00 94.69 89 VAL A O 1
ATOM 729 N N . LYS A 1 90 ? 0.081 -8.271 -10.811 1.00 94.75 90 LYS A N 1
ATOM 730 C CA . LYS A 1 90 ? -1.243 -8.894 -10.795 1.00 94.75 90 LYS A CA 1
ATOM 731 C C . LYS A 1 90 ? -2.237 -8.055 -10.007 1.00 94.75 90 LYS A C 1
ATOM 733 O O . LYS A 1 90 ? -1.906 -7.521 -8.949 1.00 94.75 90 LYS A O 1
ATOM 738 N N . ILE A 1 91 ? -3.467 -7.987 -10.510 1.00 95.25 91 ILE A N 1
ATOM 739 C CA . ILE A 1 91 ? -4.614 -7.420 -9.801 1.00 95.25 91 ILE A CA 1
ATOM 740 C C . ILE A 1 91 ? -5.750 -8.438 -9.863 1.00 95.25 91 ILE A C 1
ATOM 742 O O . ILE A 1 91 ? -6.214 -8.791 -10.944 1.00 95.25 91 ILE A O 1
ATOM 746 N N . GLU A 1 92 ? -6.216 -8.885 -8.703 1.00 95.75 92 GLU A N 1
ATOM 747 C CA . GLU A 1 92 ? -7.422 -9.701 -8.558 1.00 95.75 92 GLU A CA 1
ATOM 748 C C . GLU A 1 92 ? -8.460 -8.882 -7.805 1.00 95.75 92 GLU A C 1
ATOM 750 O O . GLU A 1 92 ? -8.192 -8.408 -6.705 1.00 95.75 92 GLU A O 1
ATOM 755 N N . LYS A 1 93 ? -9.633 -8.655 -8.398 1.00 94.31 93 LYS A N 1
ATOM 756 C CA . LYS A 1 93 ? -10.570 -7.651 -7.893 1.00 94.31 93 LYS A CA 1
ATOM 757 C C . LYS A 1 93 ? -12.019 -8.102 -7.982 1.00 94.31 93 LYS A C 1
ATOM 759 O O . LYS A 1 93 ? -12.445 -8.721 -8.949 1.00 94.31 93 LYS A O 1
ATOM 764 N N . THR A 1 94 ? -12.759 -7.711 -6.956 1.00 94.19 94 THR A N 1
ATOM 765 C CA . THR A 1 94 ? -14.217 -7.750 -6.835 1.00 94.19 94 THR A CA 1
ATOM 766 C C . THR A 1 94 ? -14.720 -6.335 -6.521 1.00 94.19 94 THR A C 1
ATOM 768 O O . THR A 1 94 ? -13.925 -5.398 -6.396 1.00 94.19 94 THR A O 1
ATOM 771 N N . ASP A 1 95 ? -16.029 -6.156 -6.349 1.00 92.56 95 ASP A N 1
ATOM 772 C CA . ASP A 1 95 ? -16.620 -4.836 -6.084 1.00 92.56 95 ASP A CA 1
ATOM 773 C C . ASP A 1 95 ? -16.108 -4.176 -4.795 1.00 92.56 95 ASP A C 1
ATOM 775 O O . ASP A 1 95 ? -15.981 -2.948 -4.727 1.00 92.56 95 ASP A O 1
ATOM 779 N N . ASN A 1 96 ? -15.805 -4.983 -3.776 1.00 95.62 96 ASN A N 1
ATOM 780 C CA . ASN A 1 96 ? -15.467 -4.523 -2.429 1.00 95.62 96 ASN A CA 1
ATOM 781 C C . ASN A 1 96 ? -14.093 -4.987 -1.924 1.00 95.62 96 ASN A C 1
ATOM 783 O O . ASN A 1 96 ? -13.650 -4.505 -0.881 1.00 95.62 96 ASN A O 1
ATOM 787 N N . LYS A 1 97 ? -13.408 -5.879 -2.644 1.00 96.69 97 LYS A N 1
ATOM 788 C CA . LYS A 1 97 ? -12.085 -6.396 -2.274 1.00 96.69 97 LYS A CA 1
ATOM 789 C C . LYS A 1 97 ? -11.163 -6.466 -3.485 1.00 96.69 97 LYS A C 1
ATOM 791 O O . LYS A 1 97 ? -11.600 -6.851 -4.567 1.00 96.69 97 LYS A O 1
ATOM 796 N N . ALA A 1 98 ? -9.892 -6.141 -3.291 1.00 97.06 98 ALA A N 1
ATOM 797 C CA . ALA A 1 98 ? -8.847 -6.335 -4.283 1.00 97.06 98 ALA A CA 1
ATOM 798 C C . ALA A 1 98 ? -7.594 -6.933 -3.639 1.00 97.06 98 ALA A C 1
ATOM 800 O O . ALA A 1 98 ? -7.294 -6.667 -2.478 1.00 97.06 98 ALA A O 1
ATOM 801 N N . THR A 1 99 ? -6.849 -7.705 -4.410 1.00 97.00 99 THR A N 1
ATOM 802 C CA . THR A 1 99 ? -5.505 -8.170 -4.090 1.00 97.00 99 THR A CA 1
ATOM 803 C C . THR A 1 99 ? -4.583 -7.663 -5.187 1.00 97.00 99 THR A C 1
ATOM 805 O O . THR A 1 99 ? -4.831 -7.893 -6.370 1.00 97.00 99 THR A O 1
ATOM 808 N N . VAL A 1 100 ? -3.548 -6.923 -4.797 1.00 96.56 100 VAL A N 1
ATOM 809 C CA . VAL A 1 100 ? -2.579 -6.319 -5.715 1.00 96.56 100 VAL A CA 1
ATOM 810 C C . VAL A 1 100 ? -1.203 -6.884 -5.400 1.00 96.56 100 VAL A C 1
ATOM 812 O O . VAL A 1 100 ? -0.715 -6.728 -4.280 1.00 96.56 100 VAL A O 1
ATOM 815 N N . THR A 1 101 ? -0.580 -7.507 -6.396 1.00 95.81 101 THR A N 1
ATOM 816 C CA . THR A 1 101 ? 0.811 -7.963 -6.341 1.00 95.81 101 THR A CA 1
ATOM 817 C C . THR A 1 101 ? 1.696 -6.939 -7.033 1.00 95.81 101 THR A C 1
ATOM 819 O O . THR A 1 101 ? 1.505 -6.633 -8.215 1.00 95.81 101 THR A O 1
ATOM 822 N N . LEU A 1 102 ? 2.666 -6.416 -6.290 1.00 94.50 102 LEU A N 1
ATOM 823 C CA . LEU A 1 102 ? 3.652 -5.444 -6.743 1.00 94.50 102 LEU A CA 1
ATOM 824 C C . LEU A 1 102 ? 5.031 -6.089 -6.735 1.00 94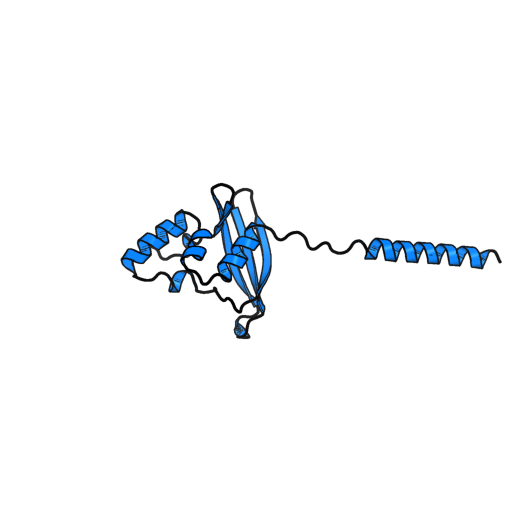.50 102 LEU A C 1
ATOM 826 O O . LEU A 1 102 ? 5.360 -6.805 -5.795 1.00 94.50 102 LEU A O 1
ATOM 830 N N . GLN A 1 103 ? 5.845 -5.798 -7.741 1.00 94.75 103 GLN A N 1
ATOM 831 C CA . GLN A 1 103 ? 7.234 -6.238 -7.799 1.00 94.75 103 GLN A CA 1
ATOM 832 C C . GLN A 1 103 ? 8.166 -5.034 -7.828 1.00 94.75 103 GLN A C 1
ATOM 834 O O . GLN A 1 103 ? 7.929 -4.059 -8.543 1.00 94.75 103 GLN A O 1
ATOM 839 N N . CYS A 1 104 ? 9.243 -5.096 -7.053 1.00 92.88 104 CYS A N 1
ATOM 840 C CA . CYS A 1 104 ? 10.287 -4.087 -7.103 1.00 92.88 104 CYS A CA 1
ATOM 841 C C . CYS A 1 104 ? 11.111 -4.255 -8.389 1.00 92.88 104 CYS A C 1
ATOM 843 O O . CYS A 1 104 ? 11.816 -5.249 -8.560 1.00 92.88 104 CYS A O 1
ATOM 845 N N . ILE A 1 105 ? 11.043 -3.273 -9.289 1.00 93.75 105 ILE A N 1
ATOM 846 C CA . ILE A 1 105 ? 11.740 -3.300 -10.588 1.00 93.75 105 ILE A CA 1
ATOM 847 C C . ILE A 1 105 ? 13.009 -2.444 -10.608 1.00 93.75 105 ILE A C 1
ATOM 849 O O . ILE A 1 105 ? 13.850 -2.586 -11.495 1.00 93.75 105 ILE A O 1
ATOM 853 N N . LYS A 1 106 ? 13.162 -1.536 -9.639 1.00 92.31 106 LYS A N 1
ATOM 854 C CA . LYS A 1 106 ? 14.349 -0.690 -9.500 1.00 92.31 106 LYS A CA 1
ATOM 855 C C . LYS A 1 106 ? 14.567 -0.341 -8.040 1.00 92.31 106 LYS A C 1
ATOM 857 O O . LYS A 1 106 ? 13.652 0.148 -7.388 1.00 92.31 106 LYS A O 1
ATOM 862 N N . HIS A 1 107 ? 15.787 -0.537 -7.558 1.00 90.62 107 HIS A N 1
ATOM 863 C CA . HIS A 1 107 ? 16.190 -0.198 -6.203 1.00 90.62 107 HIS A CA 1
ATOM 864 C C . HIS A 1 107 ? 17.722 -0.127 -6.107 1.00 90.62 107 HIS A C 1
ATOM 866 O O . HIS A 1 107 ? 18.418 -0.763 -6.901 1.00 90.62 107 HIS A O 1
ATOM 872 N N . LYS A 1 108 ? 18.277 0.622 -5.139 1.00 88.38 108 LYS A N 1
ATOM 873 C CA . LYS A 1 108 ? 19.745 0.740 -4.996 1.00 88.38 108 LYS A CA 1
ATOM 874 C C . LYS A 1 108 ? 20.403 -0.570 -4.557 1.00 88.38 108 LYS A C 1
ATOM 876 O O . LYS A 1 108 ? 21.546 -0.845 -4.907 1.00 88.38 108 LYS A O 1
ATOM 881 N N . LYS A 1 109 ? 19.694 -1.362 -3.746 1.00 85.69 109 LYS A N 1
ATOM 882 C CA . LYS A 1 109 ? 20.148 -2.677 -3.282 1.00 85.69 109 LYS A CA 1
ATOM 883 C C . LYS A 1 109 ? 19.657 -3.731 -4.270 1.00 85.69 109 LYS A C 1
ATOM 885 O O . LYS A 1 109 ? 18.451 -3.938 -4.380 1.00 85.69 109 LYS A O 1
ATOM 890 N N . GLN A 1 110 ? 20.590 -4.388 -4.955 1.00 80.88 110 GLN A N 1
ATOM 891 C CA . GLN A 1 110 ? 20.304 -5.371 -6.010 1.00 80.88 110 GLN A CA 1
ATOM 892 C C . GLN A 1 110 ? 19.454 -6.550 -5.520 1.00 80.88 110 GLN A C 1
ATOM 894 O O . GLN A 1 110 ? 18.600 -7.037 -6.247 1.00 80.88 110 GLN A O 1
ATOM 899 N N . ASN A 1 111 ? 19.624 -6.964 -4.263 1.00 84.06 111 ASN A N 1
ATOM 900 C CA . ASN A 1 111 ? 18.849 -8.050 -3.661 1.00 84.06 111 ASN A CA 1
ATOM 901 C C . ASN A 1 111 ? 17.368 -7.708 -3.407 1.00 84.06 111 ASN A C 1
ATOM 903 O O . ASN A 1 111 ? 16.621 -8.590 -3.002 1.00 84.06 111 ASN A O 1
ATOM 907 N N . ALA A 1 112 ? 16.952 -6.453 -3.596 1.00 84.44 112 ALA A N 1
ATOM 908 C CA . ALA A 1 112 ? 15.545 -6.063 -3.531 1.00 84.44 112 ALA A CA 1
ATOM 909 C C . ALA A 1 112 ? 14.839 -6.165 -4.892 1.00 84.44 112 ALA A C 1
ATOM 911 O O . ALA A 1 112 ? 13.613 -6.167 -4.931 1.00 84.44 112 ALA A O 1
ATOM 912 N N . LEU A 1 113 ? 15.581 -6.240 -6.004 1.00 89.62 113 LEU A N 1
ATOM 913 C CA . LEU A 1 113 ? 14.981 -6.384 -7.330 1.00 89.62 113 LEU A CA 1
ATOM 914 C C . LEU A 1 113 ? 14.280 -7.738 -7.443 1.00 89.62 113 LEU A C 1
ATOM 916 O O . LEU A 1 113 ? 14.827 -8.763 -7.043 1.00 89.62 113 LEU A O 1
ATOM 920 N N . GLY A 1 114 ? 13.067 -7.735 -7.989 1.00 89.12 114 GLY A N 1
ATOM 921 C CA . GLY A 1 114 ? 12.224 -8.924 -8.072 1.00 89.12 114 GLY A CA 1
ATOM 922 C C . GLY A 1 114 ? 11.496 -9.272 -6.771 1.00 89.12 114 GLY A C 1
ATOM 923 O O . GLY A 1 114 ? 10.710 -10.214 -6.777 1.00 89.12 114 GLY A O 1
ATOM 924 N N . LEU A 1 115 ? 11.702 -8.526 -5.674 1.00 91.94 115 LEU A N 1
ATOM 925 C CA . LEU A 1 115 ? 10.911 -8.702 -4.456 1.00 91.94 115 LEU A CA 1
ATOM 926 C C . LEU A 1 115 ? 9.439 -8.432 -4.763 1.00 91.94 115 LEU A C 1
ATOM 928 O O . LEU A 1 115 ? 9.090 -7.338 -5.215 1.00 91.94 115 LEU A O 1
ATOM 932 N N . GLU A 1 116 ? 8.592 -9.411 -4.466 1.00 93.56 116 GLU A N 1
ATOM 933 C CA . GLU A 1 116 ? 7.146 -9.291 -4.600 1.00 93.56 116 GLU A CA 1
ATOM 934 C C . GLU A 1 116 ? 6.490 -8.999 -3.255 1.00 93.56 116 GLU A C 1
ATOM 936 O O . GLU A 1 116 ? 6.806 -9.611 -2.234 1.00 93.56 116 GLU A O 1
ATOM 941 N N . VAL A 1 117 ? 5.546 -8.063 -3.270 1.00 92.44 117 VAL A N 1
ATOM 942 C CA . VAL A 1 117 ? 4.728 -7.689 -2.121 1.00 92.44 117 VAL A CA 1
ATOM 943 C C . VAL A 1 117 ? 3.266 -7.772 -2.524 1.00 92.44 117 VAL A C 1
ATOM 945 O O . VAL A 1 117 ? 2.862 -7.261 -3.569 1.00 92.44 117 VAL A O 1
ATOM 948 N N . VAL A 1 118 ? 2.464 -8.410 -1.676 1.00 94.00 118 VAL A N 1
ATOM 949 C CA . VAL A 1 118 ? 1.028 -8.579 -1.897 1.00 94.00 118 VAL A CA 1
ATOM 950 C C . VAL A 1 118 ? 0.262 -7.742 -0.885 1.00 94.00 118 VAL A C 1
ATOM 952 O O . VAL A 1 118 ? 0.421 -7.906 0.326 1.00 94.00 118 VAL A O 1
ATOM 955 N N . HIS A 1 119 ? -0.614 -6.873 -1.382 1.00 94.94 119 HIS A N 1
ATOM 956 C CA . HIS A 1 119 ? -1.534 -6.108 -0.553 1.00 94.94 119 HIS A CA 1
ATOM 957 C C . HIS A 1 119 ? -2.975 -6.521 -0.801 1.00 94.94 119 HIS A C 1
ATOM 959 O O . HIS A 1 119 ? -3.445 -6.562 -1.938 1.00 94.94 119 HIS A O 1
ATOM 965 N N . THR A 1 120 ? -3.690 -6.760 0.294 1.00 96.00 120 THR A N 1
ATOM 966 C CA . THR A 1 120 ? -5.146 -6.854 0.288 1.00 96.00 120 THR A CA 1
ATOM 967 C C . THR A 1 120 ? -5.720 -5.463 0.509 1.00 96.00 120 THR A C 1
ATOM 969 O O . THR A 1 120 ? -5.281 -4.729 1.393 1.00 96.00 120 THR A O 1
ATOM 972 N N . LEU A 1 121 ? -6.709 -5.097 -0.298 1.00 97.19 121 LEU A N 1
ATOM 973 C CA . LEU A 1 121 ? -7.457 -3.860 -0.188 1.00 97.19 121 LEU A CA 1
ATOM 974 C C . LEU A 1 121 ? -8.940 -4.159 -0.037 1.00 97.19 121 LEU A C 1
ATOM 976 O O . LEU A 1 121 ? -9.479 -5.067 -0.669 1.00 97.19 121 LEU A O 1
ATOM 980 N N . VAL A 1 122 ? -9.608 -3.331 0.752 1.00 97.31 122 VAL A N 1
ATOM 981 C CA . VAL A 1 122 ? -11.058 -3.319 0.912 1.00 97.31 122 VAL A CA 1
ATOM 982 C C . VAL A 1 122 ? -11.606 -1.952 0.529 1.00 97.31 122 VAL A C 1
ATOM 984 O O . VAL A 1 122 ? -10.923 -0.932 0.657 1.00 97.31 122 VAL A O 1
ATOM 987 N N . LYS A 1 123 ? -12.838 -1.921 0.028 1.00 96.56 123 LYS A N 1
ATOM 988 C CA . LYS A 1 123 ? -13.523 -0.676 -0.310 1.00 96.56 123 LYS A CA 1
ATOM 989 C C . LYS A 1 123 ? -14.306 -0.182 0.903 1.00 96.56 123 LYS A C 1
ATOM 991 O O . LYS A 1 123 ? -15.248 -0.832 1.342 1.00 96.56 123 LYS A O 1
ATOM 996 N N . GLU A 1 124 ? -13.925 0.976 1.426 1.00 95.69 124 GLU A N 1
ATOM 997 C CA . GLU A 1 124 ? -14.531 1.612 2.595 1.00 95.69 124 GLU A CA 1
ATOM 998 C C . GLU A 1 124 ? -14.920 3.051 2.235 1.00 95.69 124 GLU A C 1
ATOM 1000 O O . GLU A 1 124 ? -14.099 3.804 1.708 1.00 95.69 124 GLU A O 1
ATOM 1005 N N . ASP A 1 125 ? -16.181 3.427 2.462 1.00 93.56 125 ASP A N 1
ATOM 1006 C CA . ASP A 1 125 ? -16.713 4.757 2.120 1.00 93.56 125 ASP A CA 1
ATOM 1007 C C . ASP A 1 125 ? -16.428 5.155 0.650 1.00 93.56 125 ASP A C 1
ATOM 1009 O O . ASP A 1 125 ? -16.065 6.287 0.327 1.00 93.56 125 ASP A O 1
ATOM 1013 N N . GLY A 1 126 ? -16.527 4.175 -0.260 1.00 93.06 126 GLY A N 1
ATOM 1014 C CA . GLY A 1 126 ? -16.273 4.337 -1.696 1.00 93.06 126 GLY A CA 1
ATOM 1015 C C . GLY A 1 126 ? -14.795 4.389 -2.105 1.00 93.06 126 GLY A C 1
ATOM 1016 O O . GLY A 1 126 ? -14.510 4.446 -3.301 1.00 93.06 126 GLY A O 1
ATOM 1017 N N . LYS A 1 127 ? -13.852 4.324 -1.157 1.00 95.94 127 LYS A N 1
ATOM 1018 C CA . LYS A 1 127 ? -12.405 4.423 -1.400 1.00 95.94 127 LYS A CA 1
ATOM 1019 C C . LYS A 1 127 ? -11.701 3.101 -1.109 1.00 95.94 127 LYS A C 1
ATOM 1021 O O . LYS A 1 127 ? -12.059 2.394 -0.175 1.00 95.94 127 LYS A O 1
ATOM 1026 N N . TRP A 1 128 ? -10.670 2.782 -1.885 1.00 97.38 128 TRP A N 1
ATOM 1027 C CA . TRP A 1 128 ? -9.805 1.637 -1.598 1.00 97.38 128 TRP A CA 1
ATOM 1028 C C . TRP A 1 128 ? -8.896 1.929 -0.408 1.00 97.38 128 TRP A C 1
ATOM 1030 O O . TRP A 1 128 ? -8.305 3.007 -0.319 1.00 97.38 128 TRP A O 1
ATOM 1040 N N . LYS A 1 129 ? -8.794 0.955 0.493 1.00 97.19 129 LYS A N 1
ATOM 1041 C CA . LYS A 1 129 ? -7.991 1.002 1.710 1.00 97.19 129 LYS A CA 1
ATOM 1042 C C . LYS A 1 129 ? -7.231 -0.304 1.871 1.00 97.19 129 LYS A C 1
ATOM 1044 O O . LYS A 1 129 ? -7.807 -1.363 1.658 1.00 97.19 129 LYS A O 1
ATOM 1049 N N . ILE A 1 130 ? -5.966 -0.228 2.253 1.00 95.38 130 ILE A N 1
ATOM 1050 C CA . ILE A 1 130 ? -5.120 -1.379 2.555 1.00 95.38 130 ILE A CA 1
ATOM 1051 C C . ILE A 1 130 ? -5.612 -2.015 3.858 1.00 95.38 130 ILE A C 1
ATOM 1053 O O . ILE A 1 130 ? -5.839 -1.329 4.859 1.00 95.38 130 ILE A O 1
ATOM 1057 N N . ASP A 1 131 ? -5.767 -3.332 3.828 1.00 94.88 131 ASP A N 1
ATOM 1058 C CA . ASP A 1 131 ? -6.035 -4.146 5.000 1.00 94.88 131 ASP A CA 1
ATOM 1059 C C . ASP A 1 131 ? -4.772 -4.920 5.378 1.00 94.88 131 ASP A C 1
ATOM 1061 O O . ASP A 1 131 ? -4.312 -5.790 4.636 1.00 94.88 131 ASP A O 1
ATOM 1065 N N . ILE A 1 132 ? -4.209 -4.583 6.535 1.00 91.44 132 ILE A N 1
ATOM 1066 C CA . ILE A 1 132 ? -3.088 -5.300 7.148 1.00 91.44 132 ILE A CA 1
ATOM 1067 C C . ILE A 1 132 ? -3.497 -5.942 8.470 1.00 91.44 132 ILE A C 1
ATOM 1069 O O . ILE A 1 132 ? -2.634 -6.372 9.229 1.00 91.44 132 ILE A O 1
ATOM 1073 N N . SER A 1 133 ? -4.792 -5.985 8.786 1.00 86.88 133 SER A N 1
ATOM 1074 C CA . SER A 1 133 ? -5.256 -6.444 10.091 1.00 86.88 133 SER A CA 1
ATOM 1075 C C . SER A 1 133 ? -4.736 -7.844 10.415 1.00 86.88 133 SER A C 1
ATOM 1077 O O . SER A 1 133 ? -4.271 -8.039 11.531 1.00 86.88 133 SER A O 1
ATOM 1079 N N . ASP A 1 134 ? -4.691 -8.757 9.444 1.00 84.94 134 ASP A N 1
ATOM 1080 C CA . ASP A 1 134 ? -4.156 -10.120 9.599 1.00 84.94 134 ASP A CA 1
ATOM 1081 C C . ASP A 1 134 ? -2.618 -10.207 9.624 1.00 84.94 134 ASP A C 1
ATOM 1083 O O . ASP A 1 134 ? -2.063 -11.226 10.025 1.00 84.94 134 ASP A O 1
ATOM 1087 N N . GLN A 1 135 ? -1.917 -9.152 9.201 1.00 83.75 135 GLN A N 1
ATOM 1088 C CA . GLN A 1 135 ? -0.447 -9.080 9.198 1.00 83.75 135 GLN A CA 1
ATOM 1089 C C . GLN A 1 135 ? 0.102 -8.552 10.528 1.00 83.75 135 GLN A C 1
ATOM 1091 O O . GLN A 1 135 ? 1.280 -8.717 10.843 1.00 83.75 135 GLN A O 1
ATOM 1096 N N . LEU A 1 136 ? -0.752 -7.894 11.311 1.00 84.12 136 LEU A N 1
ATOM 1097 C CA . LEU A 1 136 ? -0.398 -7.374 12.619 1.00 84.12 136 LEU A CA 1
ATOM 1098 C C . LEU A 1 136 ? -0.430 -8.508 13.662 1.00 84.12 136 LEU A C 1
ATOM 1100 O O . LEU A 1 136 ? -1.365 -9.313 13.652 1.00 84.12 136 LEU A O 1
ATOM 1104 N N . PRO A 1 137 ? 0.528 -8.557 14.607 1.00 80.00 137 PRO A N 1
ATOM 1105 C CA . PRO A 1 137 ? 0.509 -9.485 15.734 1.00 80.00 137 PRO A CA 1
ATOM 1106 C C . PRO A 1 137 ? -0.844 -9.537 16.451 1.00 80.00 137 PRO A C 1
ATOM 1108 O O . PRO A 1 137 ? -1.565 -8.535 16.554 1.00 80.00 137 PRO A O 1
ATOM 1111 N N . SER A 1 138 ? -1.229 -10.721 16.925 1.00 76.31 138 SER A N 1
ATOM 1112 C CA . SER A 1 138 ? -2.320 -10.858 17.894 1.00 76.31 138 SER A CA 1
ATOM 1113 C C . SER A 1 138 ? -1.907 -10.219 19.216 1.00 76.31 138 SER A C 1
ATOM 1115 O O . SER A 1 138 ? -0.759 -10.371 19.636 1.00 76.31 138 SER A O 1
ATOM 1117 N N . LEU A 1 139 ? -2.840 -9.489 19.827 1.00 64.06 139 LEU A N 1
ATOM 1118 C CA . LEU A 1 139 ? -2.717 -9.021 21.205 1.00 64.06 139 LEU A CA 1
ATOM 1119 C C . LEU A 1 139 ? -2.996 -10.162 22.181 1.00 64.06 139 LEU A C 1
ATOM 1121 O O . LEU A 1 139 ? -3.875 -10.990 21.849 1.00 64.06 139 LEU A O 1
#

Radius of gyration: 23.94 Å; chains: 1; bounding box: 37×21×93 Å

Secondary structure (DSSP, 8-state):
-HHHHHHHHHHHHHHHHHHHHHTS----PPPPHHHHHHHHHHT---HHHHHHHB-HHHHHHHHHHHHHHS--HHHH-TT--TT-EEEEEEEEE-SSEEEEEEEEEE-SSGGGTT-EEEEEEEEETTEEEEE-GGGSPP-

Sequence (139 aa):
MHNLKKNTRLLSVIMLVIIVCGFVACKKEPVDDAAKVAMRYLTTTDEKQLFNFLNKASQRRIENMKKNYGSIYPFIWVHHDTDATWDIVKIEKTDNKATVTLQCIKHKKQNALGLEVVHTLVKEDGKWKIDISDQLPSL